Protein AF-A0A2W0A2U7-F1 (afdb_monomer_lite)

Secondary structure (DSSP, 8-state):
-TTSTT-EEEEEEE--TT-SSPEEEEEEEEE-TTSS---HHHHHHHHHHHHHHHHHSPTT---HHHHHHHHHHHHHTTSS--HHHHHHHHHHHHHHTT-PPPSSB-TTT--B-TTS-EEE-TT-SS-B-TTTPPTTPEEEPHHHHHHHHHHTTS---

pLDDT: mean 93.37, std 4.69, range [68.25, 98.19]

Radius of gyration: 19.48 Å; chains: 1; bounding box: 53×26×50 Å

Foldseek 3Di:
DQPDQPFDWDWDWADDPPDPDIGTDDIDGPGDLVPDDADPVLVVLSVVLRVCCVVQDDPPDDDPVL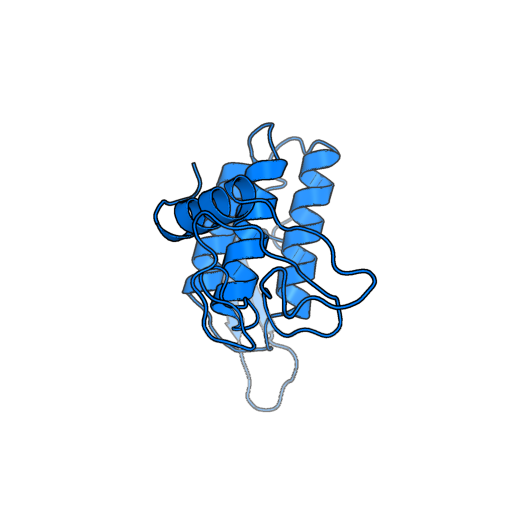VVLSVLLSVVSNDDDRPQSSVLNVLVSCVSSVQDADAQAAPPPRDGCQVAWWWDDPPDSYIHHPVPDDPPTDTDDNVNVVVSVVSVVDPRD

Sequence (157 aa):
GALEPLTYVRVYYEDREGQELTRLDSCDVLESPLATEVSYPRAVALGHVAELLDELLPDREANDAIFRLTLSILGILSGPDIWMPVTYFQLWITRLVGFLPEFSECMVCGRALNGHKAYFHALADGLVCADDKRLASSEMSAESRQMAAQMFRAPAE

Structure (mmCIF, N/CA/C/O backbone):
data_AF-A0A2W0A2U7-F1
#
_entry.id   AF-A0A2W0A2U7-F1
#
loop_
_atom_site.group_PDB
_atom_site.id
_atom_site.type_symbol
_atom_site.label_atom_id
_atom_site.label_alt_id
_atom_site.label_comp_id
_atom_site.label_asym_id
_atom_site.label_entity_id
_atom_site.label_seq_id
_atom_site.pdbx_PDB_ins_code
_atom_site.Cartn_x
_atom_site.Cartn_y
_atom_site.Cartn_z
_atom_site.occupancy
_atom_site.B_iso_or_equiv
_atom_site.auth_seq_id
_atom_site.auth_comp_id
_atom_site.auth_asym_id
_atom_site.auth_atom_id
_atom_site.pdbx_PDB_model_num
ATOM 1 N N . GLY A 1 1 ? -10.450 4.937 20.450 1.00 74.94 1 GLY A N 1
ATOM 2 C CA . GLY A 1 1 ? -11.835 4.416 20.416 1.00 74.94 1 GLY A CA 1
ATOM 3 C C . GLY A 1 1 ? -11.910 3.256 19.440 1.00 74.94 1 GLY A C 1
ATOM 4 O O . GLY A 1 1 ? -11.087 3.196 18.546 1.00 74.94 1 GLY A O 1
ATOM 5 N N . ALA A 1 2 ? -12.851 2.318 19.596 1.00 85.38 2 ALA A N 1
ATOM 6 C CA . ALA A 1 2 ? -12.842 1.066 18.817 1.00 85.38 2 ALA A CA 1
ATOM 7 C C . ALA A 1 2 ? -13.045 1.229 17.294 1.00 85.38 2 ALA A C 1
ATOM 9 O O . ALA A 1 2 ? -12.757 0.303 16.549 1.00 85.38 2 ALA A O 1
ATOM 10 N N . LEU A 1 3 ? -13.530 2.387 16.839 1.00 90.06 3 LEU A N 1
ATOM 11 C CA . LEU A 1 3 ? -13.810 2.695 15.430 1.00 90.06 3 LEU A CA 1
ATOM 12 C C . LEU A 1 3 ? -12.875 3.784 14.882 1.00 90.06 3 LEU A C 1
ATOM 14 O O . LEU A 1 3 ? -13.282 4.637 14.099 1.00 90.06 3 LEU A O 1
ATOM 18 N N . GLU A 1 4 ? -11.628 3.803 15.347 1.00 92.69 4 GLU A N 1
ATOM 19 C CA . GLU A 1 4 ? -10.586 4.645 14.759 1.00 92.69 4 GLU A CA 1
ATOM 20 C C . GLU A 1 4 ? -10.001 3.993 13.496 1.00 92.69 4 GLU A C 1
ATOM 22 O O . GLU A 1 4 ? -9.925 2.758 13.442 1.00 92.69 4 GLU A O 1
ATOM 27 N N . PRO A 1 5 ? -9.545 4.786 12.504 1.00 93.25 5 PRO A N 1
ATOM 28 C CA . PRO A 1 5 ? -8.983 4.261 11.262 1.00 93.25 5 PRO A CA 1
ATOM 29 C C . PRO A 1 5 ? -7.908 3.201 11.503 1.00 93.25 5 PRO A C 1
ATOM 31 O O . PRO A 1 5 ? -7.065 3.351 12.389 1.00 93.25 5 PRO A O 1
ATOM 34 N N . LEU A 1 6 ? -7.940 2.141 10.690 1.00 96.00 6 LEU A N 1
ATOM 35 C CA . LEU A 1 6 ? -6.970 1.038 10.705 1.00 96.00 6 LEU A CA 1
ATOM 36 C C . LEU A 1 6 ? -6.908 0.234 12.016 1.00 96.00 6 LEU A C 1
ATOM 38 O O . LEU A 1 6 ? -6.024 -0.607 12.176 1.00 96.00 6 LEU A O 1
ATOM 42 N N . THR A 1 7 ? -7.837 0.448 12.951 1.00 96.50 7 THR A N 1
ATOM 43 C CA . THR A 1 7 ? -7.938 -0.395 14.147 1.00 96.50 7 THR A CA 1
ATOM 44 C C . THR A 1 7 ? -8.381 -1.796 13.737 1.00 96.50 7 THR A C 1
ATOM 46 O O . THR A 1 7 ? -9.438 -1.976 13.130 1.00 96.50 7 THR A O 1
ATOM 49 N N . TYR A 1 8 ? -7.581 -2.802 14.086 1.00 97.00 8 TYR A N 1
ATOM 50 C CA . TYR A 1 8 ? -7.931 -4.195 13.873 1.00 97.00 8 TYR A CA 1
ATOM 51 C C . TYR A 1 8 ? -8.930 -4.630 14.944 1.00 97.00 8 TYR A C 1
ATOM 53 O O . TYR A 1 8 ? -8.637 -4.650 16.144 1.00 97.00 8 TYR A O 1
ATOM 61 N N . VAL A 1 9 ? -10.133 -4.968 14.496 1.00 96.88 9 VAL A N 1
ATOM 62 C CA . VAL A 1 9 ? -11.269 -5.290 15.356 1.00 96.88 9 VAL A CA 1
ATOM 63 C C . VAL A 1 9 ? -11.907 -6.615 14.968 1.00 96.88 9 VAL A C 1
ATOM 65 O O . VAL A 1 9 ? -11.849 -7.054 13.819 1.00 96.88 9 VAL A O 1
ATOM 68 N N . ARG A 1 10 ? -12.593 -7.222 15.933 1.00 97.31 10 ARG A N 1
ATOM 69 C CA . ARG A 1 10 ? -13.652 -8.193 15.672 1.00 97.31 10 ARG A CA 1
ATOM 70 C C . ARG A 1 10 ? -14.992 -7.469 15.750 1.00 97.31 10 ARG A C 1
ATOM 72 O O . ARG A 1 10 ? -15.332 -6.938 16.804 1.00 97.31 10 ARG A O 1
ATOM 79 N N . VAL A 1 11 ? -15.738 -7.459 14.649 1.00 95.38 11 VAL A N 1
ATOM 80 C CA . VAL A 1 11 ? -17.049 -6.799 14.553 1.00 95.38 11 VAL A CA 1
ATOM 81 C C . VAL A 1 11 ? -18.162 -7.839 14.591 1.00 95.38 11 VAL A C 1
ATOM 83 O O . VAL A 1 11 ? -18.072 -8.865 13.917 1.00 95.38 11 VAL A O 1
ATOM 86 N N . TYR A 1 12 ? -19.223 -7.549 15.338 1.00 95.88 12 TYR A N 1
ATOM 87 C CA . TYR A 1 12 ? -20.488 -8.277 15.301 1.00 95.88 12 TYR A CA 1
ATOM 88 C C . TYR A 1 12 ? -21.544 -7.346 14.709 1.00 95.88 12 TYR A C 1
ATOM 90 O O . TYR A 1 12 ? -21.701 -6.209 15.166 1.00 95.88 12 TYR A O 1
ATOM 98 N N . TYR A 1 13 ? -22.222 -7.797 13.658 1.00 94.75 13 TYR A N 1
ATOM 99 C CA . TYR A 1 13 ? -23.134 -6.964 12.885 1.00 94.75 13 TYR A CA 1
ATOM 100 C C . TYR A 1 13 ? -24.281 -7.774 12.276 1.00 94.75 13 TYR A C 1
ATOM 102 O O . TYR A 1 13 ? -24.172 -8.985 12.081 1.00 94.75 13 TYR A O 1
ATOM 110 N N . GLU A 1 14 ? -25.364 -7.079 11.937 1.00 94.25 14 GLU A N 1
ATOM 111 C CA . GLU A 1 14 ? -26.528 -7.623 11.243 1.00 94.25 14 GLU A CA 1
ATOM 112 C C . GLU A 1 14 ? -26.610 -7.003 9.840 1.00 94.25 14 GLU A C 1
ATOM 114 O O . GLU A 1 14 ? -26.891 -5.808 9.697 1.00 94.25 14 GLU A O 1
ATOM 119 N N . ASP A 1 15 ? -26.347 -7.811 8.809 1.00 90.25 15 ASP A N 1
ATOM 120 C CA . ASP A 1 15 ? -26.481 -7.410 7.404 1.00 90.25 15 ASP A CA 1
ATOM 121 C C . ASP A 1 15 ? -27.843 -7.849 6.867 1.00 90.25 15 ASP A C 1
ATOM 123 O O . ASP A 1 15 ? -28.219 -9.022 6.955 1.00 90.25 15 ASP A O 1
ATOM 127 N N . ARG A 1 16 ? -28.611 -6.886 6.355 1.00 88.25 16 ARG A N 1
ATOM 128 C CA . ARG A 1 16 ? -29.967 -7.103 5.849 1.00 88.25 16 ARG A CA 1
ATOM 129 C C . ARG A 1 16 ? -30.017 -6.775 4.369 1.00 88.25 16 ARG A C 1
ATOM 131 O O . ARG A 1 16 ? -29.648 -5.679 3.952 1.00 88.25 16 ARG A O 1
ATOM 138 N N . GLU A 1 17 ? -30.553 -7.709 3.592 1.00 83.12 17 GLU A N 1
ATOM 139 C CA . GLU A 1 17 ? -30.760 -7.530 2.157 1.00 83.12 17 GLU A CA 1
ATOM 140 C C . GLU A 1 17 ? -31.570 -6.252 1.871 1.00 83.12 17 GLU A C 1
ATOM 142 O O . GLU A 1 17 ? -32.596 -5.987 2.503 1.00 83.12 17 GLU A O 1
ATOM 147 N N . GLY A 1 18 ? -31.094 -5.443 0.922 1.00 84.19 18 GLY A N 1
ATOM 148 C CA . GLY A 1 18 ? -31.729 -4.180 0.534 1.00 84.19 18 GLY A CA 1
ATOM 149 C C . GLY A 1 18 ? -31.384 -2.966 1.406 1.00 84.19 18 GLY A C 1
ATOM 150 O O . GLY A 1 18 ? -31.905 -1.885 1.133 1.00 84.19 18 GLY A O 1
ATOM 151 N N . GLN A 1 19 ? -30.518 -3.099 2.420 1.00 85.00 19 GLN A N 1
ATOM 152 C CA . GLN A 1 19 ? -29.952 -1.956 3.145 1.00 85.00 19 GLN A CA 1
ATOM 153 C C . GLN A 1 19 ? -28.507 -1.676 2.708 1.00 85.00 19 GLN A C 1
ATOM 155 O O . GLN A 1 19 ? -27.656 -2.569 2.663 1.00 85.00 19 GLN A O 1
ATOM 160 N N . GLU A 1 20 ? -28.223 -0.410 2.392 1.00 83.75 20 GLU A N 1
ATOM 161 C CA . GLU A 1 20 ? -26.862 0.042 2.073 1.00 83.75 20 GLU A CA 1
ATOM 162 C C . GLU A 1 20 ? -25.953 0.009 3.306 1.00 83.75 20 GLU A C 1
ATOM 164 O O . GLU A 1 20 ? -24.786 -0.350 3.194 1.00 83.75 20 GLU A O 1
ATOM 169 N N . LEU A 1 21 ? -26.499 0.325 4.485 1.00 88.44 21 LEU A N 1
ATOM 170 C CA . LEU A 1 21 ? -25.765 0.348 5.746 1.00 88.44 21 LEU A CA 1
ATOM 171 C C . LEU A 1 21 ? -26.108 -0.857 6.619 1.00 88.44 21 LEU A C 1
ATOM 173 O O . LEU A 1 21 ? -27.276 -1.186 6.828 1.00 88.44 21 LEU A O 1
ATOM 177 N N . THR A 1 22 ? -25.069 -1.448 7.194 1.00 90.56 22 THR A N 1
ATOM 178 C CA . THR A 1 22 ? -25.159 -2.557 8.142 1.00 90.56 22 THR A CA 1
ATOM 179 C C . THR A 1 22 ? -25.344 -2.039 9.567 1.00 90.56 22 THR A C 1
ATOM 181 O O . THR A 1 22 ? -24.723 -1.053 9.974 1.00 90.56 22 THR A O 1
ATOM 184 N N . ARG A 1 23 ? -26.160 -2.726 10.374 1.00 92.62 23 ARG A N 1
ATOM 185 C CA . ARG A 1 23 ? -26.282 -2.421 11.804 1.00 92.62 23 ARG A CA 1
ATOM 186 C C . ARG A 1 23 ? -25.135 -3.072 12.578 1.00 92.62 23 ARG A C 1
ATOM 188 O O . ARG A 1 23 ? -25.025 -4.293 12.613 1.00 92.62 23 ARG A O 1
ATOM 195 N N . LEU A 1 24 ? -24.311 -2.252 13.224 1.00 94.00 24 LEU A N 1
ATOM 196 C CA . LEU A 1 24 ? -23.215 -2.704 14.082 1.00 94.00 24 LEU A CA 1
ATOM 197 C C . LEU A 1 24 ? -23.731 -2.959 15.505 1.00 94.00 24 LEU A C 1
ATOM 199 O O . LEU A 1 24 ? -24.288 -2.053 16.127 1.00 94.00 24 LEU A O 1
ATOM 203 N N . ASP A 1 25 ? -23.552 -4.178 16.012 1.00 94.56 25 ASP A N 1
ATOM 204 C CA . ASP A 1 25 ? -23.977 -4.562 17.363 1.00 94.56 25 ASP A CA 1
ATOM 205 C C . ASP A 1 25 ? -22.862 -4.321 18.388 1.00 94.56 25 ASP A C 1
ATOM 207 O O . ASP A 1 25 ? -23.094 -3.705 19.430 1.00 94.56 25 ASP A O 1
ATOM 211 N N . SER A 1 26 ? -21.639 -4.777 18.096 1.00 94.75 26 SER A N 1
ATOM 212 C CA . SER A 1 26 ? -20.467 -4.559 18.952 1.00 94.75 26 SER A CA 1
ATOM 213 C C . SER A 1 26 ? -19.142 -4.682 18.192 1.00 94.75 26 SER A C 1
ATOM 215 O O . SER A 1 26 ? -19.071 -5.280 17.117 1.00 94.75 26 SER A O 1
ATOM 217 N N . CYS A 1 27 ? -18.077 -4.123 18.780 1.00 96.12 27 CYS A N 1
ATOM 218 C CA . CYS A 1 27 ? -16.700 -4.233 18.297 1.00 96.12 27 CYS A CA 1
ATOM 219 C C . CYS A 1 27 ? -15.746 -4.537 19.451 1.00 96.12 27 CYS A C 1
ATOM 221 O O . CYS A 1 27 ? -15.663 -3.755 20.400 1.00 96.12 27 CYS A O 1
ATOM 223 N N . ASP A 1 28 ? -14.964 -5.605 19.312 1.00 96.62 28 ASP A N 1
ATOM 224 C CA . ASP A 1 28 ? -13.836 -5.899 20.191 1.00 96.62 28 ASP A CA 1
ATOM 225 C C . ASP A 1 28 ? -12.545 -5.421 19.518 1.00 96.62 28 ASP A C 1
ATOM 227 O O . ASP A 1 28 ? -12.223 -5.847 18.406 1.00 96.62 28 ASP A O 1
ATOM 231 N N . VAL A 1 29 ? -11.788 -4.546 20.183 1.00 96.88 29 VAL A N 1
ATOM 232 C CA . VAL A 1 29 ? -10.470 -4.117 19.691 1.00 96.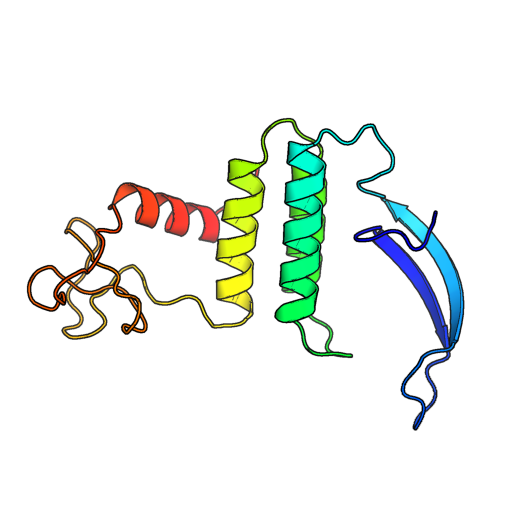88 29 VAL A CA 1
ATOM 233 C C . VAL A 1 29 ? -9.465 -5.238 19.910 1.00 96.88 29 VAL A C 1
ATOM 235 O O . VAL A 1 29 ? -9.270 -5.682 21.040 1.00 96.88 29 VAL A O 1
ATOM 238 N N . LEU A 1 30 ? -8.821 -5.672 18.829 1.00 96.62 30 LEU A N 1
ATOM 239 C CA . LEU A 1 30 ? -7.736 -6.649 18.869 1.00 96.62 30 LEU A CA 1
ATOM 240 C C . LEU A 1 30 ? -6.387 -5.931 18.907 1.00 96.62 30 LEU A C 1
ATOM 242 O O . LEU A 1 30 ? -5.550 -6.242 19.748 1.00 96.62 30 LEU A O 1
ATOM 246 N N . GLU A 1 31 ? -6.208 -4.934 18.040 1.00 95.75 31 GLU A N 1
ATOM 247 C CA . GLU A 1 31 ? -5.002 -4.113 17.979 1.00 95.75 31 GLU A CA 1
ATOM 248 C C . GLU A 1 31 ? -5.326 -2.736 17.390 1.00 95.75 31 GLU A C 1
ATOM 250 O O . GLU A 1 31 ? -6.171 -2.615 16.505 1.00 95.75 31 GLU A O 1
ATOM 255 N N . SER A 1 32 ? -4.665 -1.682 17.872 1.00 95.19 32 SER A N 1
ATOM 256 C CA . SER A 1 32 ? -4.804 -0.342 17.298 1.00 95.19 32 SER A CA 1
ATOM 257 C C . SER A 1 32 ? -3.429 0.259 17.016 1.00 95.19 32 SER A C 1
ATOM 259 O O . SER A 1 32 ? -2.622 0.368 17.944 1.00 95.19 32 SER A O 1
ATOM 261 N N . PRO A 1 33 ? -3.164 0.736 15.785 1.00 94.25 33 PRO A N 1
ATOM 262 C CA . PRO A 1 33 ? -1.922 1.443 15.485 1.00 94.25 33 PRO A CA 1
ATOM 263 C C . PRO A 1 33 ? -1.815 2.778 16.243 1.00 94.25 33 PRO A C 1
ATOM 265 O O . PRO A 1 33 ? -0.720 3.324 16.360 1.00 94.25 33 PRO A O 1
ATOM 268 N N . LEU A 1 34 ? -2.925 3.276 16.801 1.00 93.06 34 LEU A N 1
ATOM 269 C CA . LEU A 1 34 ? -3.002 4.509 17.586 1.00 93.06 34 LEU A CA 1
ATOM 270 C C . LEU A 1 34 ? -2.899 4.269 19.104 1.00 93.06 34 LEU A C 1
ATOM 272 O O . LEU A 1 34 ? -3.015 5.212 19.883 1.00 93.06 34 LEU A O 1
ATOM 276 N N . ALA A 1 35 ? -2.683 3.023 19.547 1.00 92.88 35 ALA A N 1
ATOM 277 C CA . ALA A 1 35 ? -2.577 2.686 20.972 1.00 92.88 35 ALA A CA 1
ATOM 278 C C . ALA A 1 35 ? -1.314 3.248 21.653 1.00 92.88 35 ALA A C 1
ATOM 280 O O . ALA A 1 35 ? -1.241 3.294 22.881 1.00 92.88 35 ALA A O 1
ATOM 281 N N . THR A 1 36 ? -0.316 3.662 20.875 1.00 90.69 36 THR A N 1
ATOM 282 C CA . THR A 1 36 ? 0.922 4.283 21.357 1.00 90.69 36 THR A CA 1
ATOM 283 C C . THR A 1 36 ? 1.078 5.674 20.760 1.00 90.69 36 THR A C 1
ATOM 285 O O . THR A 1 36 ? 0.348 6.050 19.847 1.00 90.69 36 THR A O 1
ATOM 288 N N . GLU A 1 37 ? 2.073 6.431 21.227 1.00 92.38 37 GLU A N 1
ATOM 289 C CA . GLU A 1 37 ? 2.424 7.703 20.600 1.00 92.38 37 GLU A CA 1
ATOM 290 C C . GLU A 1 37 ? 2.669 7.519 19.092 1.00 92.38 37 GLU A C 1
ATOM 292 O O . GLU A 1 37 ? 3.340 6.578 18.645 1.00 92.38 37 GLU A O 1
ATOM 297 N N . VAL A 1 38 ? 2.078 8.416 18.306 1.00 94.62 38 VAL A N 1
ATOM 298 C CA . VAL A 1 38 ? 2.164 8.413 16.850 1.00 94.62 38 VAL A CA 1
ATOM 299 C C . VAL A 1 38 ? 2.931 9.656 16.436 1.00 94.62 38 VAL A C 1
ATOM 301 O O . VAL A 1 38 ? 2.441 10.778 16.549 1.00 94.62 38 VAL A O 1
ATOM 304 N N . SER A 1 39 ? 4.157 9.453 15.959 1.00 95.94 39 SER A N 1
ATOM 305 C CA . SER A 1 39 ? 4.943 10.531 15.368 1.00 95.94 39 SER A CA 1
ATOM 306 C C . SER A 1 39 ? 4.272 11.036 14.089 1.00 95.94 39 SER A C 1
ATOM 308 O O . SER A 1 39 ? 3.537 10.305 13.426 1.00 95.94 39 SER A O 1
ATOM 310 N N . TYR A 1 40 ? 4.553 12.278 13.696 1.00 96.25 40 TYR A N 1
ATOM 311 C CA . TYR A 1 40 ? 3.994 12.834 12.463 1.00 96.25 40 TYR A CA 1
ATOM 312 C C . TYR A 1 40 ? 4.278 11.967 11.213 1.00 96.25 40 TYR A C 1
ATOM 314 O O . TYR A 1 40 ? 3.327 11.669 10.493 1.00 96.25 40 TYR A O 1
ATOM 322 N N . PRO A 1 41 ? 5.512 11.469 10.964 1.00 97.12 41 PRO A N 1
ATOM 323 C CA . PRO A 1 41 ? 5.767 10.571 9.833 1.00 97.12 41 PRO A CA 1
ATOM 324 C C . PRO A 1 41 ? 4.924 9.291 9.878 1.00 97.12 41 PRO A C 1
ATOM 326 O O . PRO A 1 41 ? 4.375 8.880 8.858 1.00 97.12 41 PRO A O 1
ATOM 329 N N . ARG A 1 42 ? 4.765 8.689 11.064 1.00 97.25 42 ARG A N 1
ATOM 330 C CA . ARG A 1 42 ? 3.931 7.496 11.247 1.00 97.25 42 ARG A CA 1
ATOM 331 C C . ARG A 1 42 ? 2.456 7.797 10.983 1.00 97.25 42 ARG A C 1
ATOM 333 O O . ARG A 1 42 ? 1.799 7.014 10.309 1.00 97.25 42 ARG A O 1
ATOM 340 N N . ALA A 1 43 ? 1.948 8.938 11.450 1.00 96.75 43 ALA A N 1
ATOM 341 C CA . ALA A 1 43 ? 0.576 9.369 11.181 1.00 96.75 43 ALA A CA 1
ATOM 342 C C . ALA A 1 43 ? 0.320 9.542 9.675 1.00 96.75 43 ALA A C 1
ATOM 344 O O . ALA A 1 43 ? -0.699 9.076 9.172 1.00 96.75 43 ALA A O 1
ATOM 345 N N . VAL A 1 44 ? 1.266 10.151 8.949 1.00 97.12 44 VAL A N 1
ATOM 346 C CA . VAL A 1 44 ? 1.195 10.300 7.485 1.00 97.12 44 VAL A CA 1
ATOM 347 C C . VAL A 1 44 ? 1.208 8.937 6.790 1.00 97.12 44 VAL A C 1
ATOM 349 O O . VAL A 1 44 ? 0.395 8.704 5.900 1.00 97.12 44 VAL A O 1
ATOM 352 N N . ALA A 1 45 ? 2.081 8.018 7.212 1.00 98.12 45 ALA A N 1
ATOM 353 C CA . ALA A 1 45 ? 2.144 6.670 6.649 1.00 98.12 45 ALA A CA 1
ATOM 354 C C . ALA A 1 45 ? 0.844 5.877 6.877 1.00 98.12 45 ALA A C 1
ATOM 356 O O . ALA A 1 45 ? 0.338 5.255 5.948 1.00 98.12 45 ALA A O 1
ATOM 357 N N . LEU A 1 46 ? 0.274 5.940 8.086 1.00 97.88 46 LEU A N 1
ATOM 358 C CA . LEU A 1 46 ? -1.015 5.317 8.403 1.00 97.88 46 LEU A CA 1
ATOM 359 C C . LEU A 1 46 ? -2.147 5.921 7.561 1.00 97.88 46 LEU A C 1
ATOM 361 O O . LEU A 1 46 ? -2.913 5.181 6.954 1.00 97.88 46 LEU A O 1
ATOM 365 N N . GLY A 1 47 ? -2.224 7.251 7.468 1.00 97.81 47 GLY A N 1
ATOM 366 C CA . GLY A 1 47 ? -3.217 7.926 6.627 1.00 97.81 47 GLY A CA 1
ATOM 367 C C .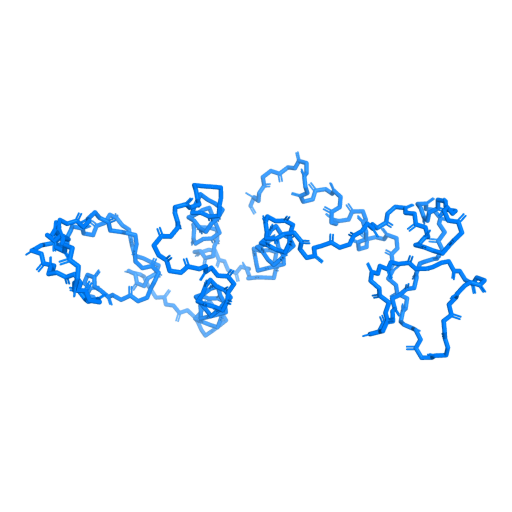 GLY A 1 47 ? -3.124 7.497 5.163 1.00 97.81 47 GLY A C 1
ATOM 368 O O . GLY A 1 47 ? -4.137 7.168 4.556 1.00 97.81 47 GLY A O 1
ATOM 369 N N . HIS A 1 48 ? -1.904 7.395 4.634 1.00 97.94 48 HIS A N 1
ATOM 370 C CA . HIS A 1 48 ? -1.667 6.941 3.268 1.00 97.94 48 HIS A CA 1
ATOM 371 C C . HIS A 1 48 ? -2.126 5.492 3.023 1.00 97.94 48 HIS A C 1
ATOM 373 O O . HIS A 1 48 ? -2.730 5.206 1.992 1.00 97.94 48 HIS A O 1
ATOM 379 N N . VAL A 1 49 ? -1.872 4.577 3.967 1.00 98.19 49 VAL A N 1
ATOM 380 C CA . VAL A 1 49 ? -2.366 3.190 3.879 1.00 98.19 49 VAL A CA 1
ATOM 381 C C . VAL A 1 49 ? -3.896 3.158 3.874 1.00 98.19 49 VAL A C 1
ATOM 383 O O . VAL A 1 49 ? -4.476 2.440 3.065 1.00 98.19 49 VAL A O 1
ATOM 386 N N . ALA A 1 50 ? -4.549 3.938 4.741 1.00 97.75 50 ALA A N 1
ATOM 387 C CA . ALA A 1 50 ? -6.008 4.008 4.793 1.00 97.75 50 ALA A CA 1
ATOM 388 C C . ALA A 1 50 ? -6.611 4.538 3.482 1.00 97.75 50 ALA A C 1
ATOM 390 O O . ALA A 1 50 ? -7.526 3.922 2.950 1.00 97.75 50 ALA A O 1
ATOM 391 N N . GLU A 1 51 ? -6.063 5.629 2.944 1.00 98.06 51 GLU A N 1
ATOM 392 C CA . GLU A 1 51 ? -6.532 6.256 1.702 1.00 98.06 51 GLU A CA 1
ATOM 393 C C . GLU A 1 51 ? -6.381 5.325 0.492 1.00 98.06 51 GLU A C 1
ATOM 395 O O . GLU A 1 51 ? -7.305 5.187 -0.303 1.00 98.06 51 GLU A O 1
ATOM 400 N N . LEU A 1 52 ? -5.252 4.614 0.376 1.00 97.31 52 LEU A N 1
ATOM 401 C CA . LEU A 1 52 ? -5.076 3.639 -0.702 1.00 97.31 52 LEU A CA 1
ATOM 402 C C . LEU A 1 52 ? -6.043 2.457 -0.601 1.00 97.31 52 LEU A C 1
ATOM 404 O O . LEU A 1 52 ? -6.451 1.935 -1.632 1.00 97.31 52 LEU A O 1
ATOM 408 N N . LEU A 1 53 ? -6.381 2.001 0.607 1.00 97.00 53 LEU A N 1
ATOM 409 C CA . LEU A 1 53 ? -7.356 0.920 0.773 1.00 97.00 53 LEU A CA 1
ATOM 410 C C . LEU A 1 53 ? -8.764 1.376 0.380 1.00 97.00 53 LEU A C 1
ATOM 412 O O . LEU A 1 53 ? -9.461 0.610 -0.275 1.00 97.00 53 LEU A O 1
ATOM 416 N N . ASP A 1 54 ? -9.146 2.599 0.750 1.00 95.81 54 ASP A N 1
ATOM 417 C CA . ASP A 1 54 ? -10.453 3.191 0.435 1.00 95.81 54 ASP A CA 1
ATOM 418 C C . ASP A 1 54 ? -10.646 3.392 -1.078 1.00 95.81 54 ASP A C 1
ATOM 420 O O . ASP A 1 54 ? -11.685 3.048 -1.627 1.00 95.81 54 ASP A O 1
ATOM 424 N N . GLU A 1 55 ? -9.614 3.869 -1.781 1.00 96.44 55 GLU A N 1
ATOM 425 C CA . GLU A 1 55 ? -9.693 4.132 -3.226 1.00 96.44 55 GLU A CA 1
ATOM 426 C C . GLU A 1 55 ? -9.617 2.851 -4.078 1.00 96.44 55 GLU A C 1
ATOM 428 O O . GLU A 1 55 ? -10.189 2.778 -5.166 1.00 96.44 55 GLU A O 1
ATOM 433 N N . LEU A 1 56 ? -8.864 1.839 -3.629 1.00 95.19 56 LEU A N 1
ATOM 434 C CA . LEU A 1 56 ? -8.553 0.663 -4.451 1.00 95.19 56 LEU A CA 1
ATOM 435 C C . LEU A 1 56 ? -9.481 -0.530 -4.230 1.00 95.19 56 LEU A C 1
ATOM 437 O O . LEU A 1 56 ? -9.533 -1.407 -5.098 1.00 95.19 56 LEU A O 1
ATOM 441 N N . LEU A 1 57 ? -10.145 -0.629 -3.076 1.00 95.06 57 LEU A N 1
ATOM 442 C CA . LEU A 1 57 ? -10.942 -1.804 -2.737 1.00 95.06 57 LEU A CA 1
ATOM 443 C C . LEU A 1 57 ? -12.428 -1.576 -3.013 1.00 95.06 57 LEU A C 1
ATOM 445 O O . LEU A 1 57 ? -12.987 -0.578 -2.571 1.00 95.06 57 LEU A O 1
ATOM 449 N N . PRO A 1 58 ? -13.099 -2.517 -3.694 1.00 92.88 58 PRO A N 1
ATOM 450 C CA . PRO A 1 58 ? -14.540 -2.449 -3.854 1.00 92.88 58 PRO A CA 1
ATOM 451 C C . PRO A 1 58 ? -15.267 -2.779 -2.544 1.00 92.88 58 PRO A C 1
ATOM 453 O O . PRO A 1 58 ? -14.820 -3.599 -1.734 1.00 92.88 58 PRO A O 1
ATOM 456 N N . ASP A 1 59 ? -16.446 -2.183 -2.377 1.00 89.38 59 ASP A N 1
ATOM 457 C CA . ASP A 1 59 ? -17.329 -2.466 -1.251 1.00 89.38 59 ASP A CA 1
ATOM 458 C C . ASP A 1 59 ? -17.761 -3.935 -1.219 1.00 89.38 59 ASP A C 1
ATOM 460 O O . ASP A 1 59 ? -18.077 -4.544 -2.243 1.00 89.38 59 ASP A O 1
ATOM 464 N N . ARG A 1 60 ? -17.868 -4.485 -0.003 1.00 86.88 60 ARG A N 1
ATOM 465 C CA . ARG A 1 60 ? -18.397 -5.836 0.266 1.00 86.88 60 ARG A CA 1
ATOM 466 C C . ARG A 1 60 ? -17.642 -6.979 -0.438 1.00 86.88 60 ARG A C 1
ATOM 468 O O . ARG A 1 60 ? -18.169 -8.088 -0.523 1.00 86.88 60 ARG A O 1
ATOM 475 N N . GLU A 1 61 ? -16.398 -6.767 -0.863 1.00 90.31 61 GLU A N 1
ATOM 476 C CA . GLU A 1 61 ? -15.543 -7.823 -1.410 1.00 90.31 61 GLU A CA 1
ATOM 477 C C . GLU A 1 61 ? -14.432 -8.207 -0.426 1.00 90.31 61 GLU A C 1
ATOM 479 O O . GLU A 1 61 ? -13.573 -7.406 -0.059 1.00 90.31 61 GLU A O 1
ATOM 484 N N . ALA A 1 62 ? -14.431 -9.466 0.011 1.00 92.81 62 ALA A N 1
ATOM 485 C CA . ALA A 1 62 ? -13.383 -9.962 0.891 1.00 92.81 62 ALA A CA 1
ATOM 486 C C . ALA A 1 62 ? -12.083 -10.201 0.108 1.00 92.81 62 ALA A C 1
ATOM 488 O O . ALA A 1 62 ? -12.045 -11.018 -0.812 1.00 92.81 62 ALA A O 1
ATOM 489 N N . ASN A 1 63 ? -10.992 -9.555 0.535 1.00 96.25 63 ASN A N 1
ATOM 490 C CA . ASN A 1 63 ? -9.653 -9.815 0.011 1.00 96.25 63 ASN A CA 1
ATOM 491 C C . ASN A 1 63 ? -8.658 -10.131 1.135 1.00 96.25 63 ASN A C 1
ATOM 493 O O . ASN A 1 63 ? -7.965 -9.264 1.670 1.00 96.25 63 ASN A O 1
ATOM 497 N N . ASP A 1 64 ? -8.559 -11.416 1.461 1.00 96.88 64 ASP A N 1
ATOM 498 C CA . ASP A 1 64 ? -7.689 -11.935 2.515 1.00 96.88 64 ASP A CA 1
ATOM 499 C C . ASP A 1 64 ? -6.201 -11.604 2.319 1.00 96.88 64 ASP A C 1
ATOM 501 O O . ASP A 1 64 ? -5.457 -11.463 3.292 1.00 96.88 64 ASP A O 1
ATOM 505 N N . ALA A 1 65 ? -5.732 -11.530 1.070 1.00 96.69 65 ALA A N 1
ATOM 506 C CA . ALA A 1 65 ? -4.332 -11.238 0.777 1.00 96.69 65 ALA A CA 1
ATOM 507 C C . ALA A 1 65 ? -3.995 -9.784 1.118 1.00 96.69 65 ALA A C 1
ATOM 509 O O . ALA A 1 65 ? -2.998 -9.535 1.798 1.00 96.69 65 ALA A O 1
ATOM 510 N N . ILE A 1 66 ? -4.854 -8.850 0.705 1.00 97.44 66 ILE A N 1
ATOM 511 C CA . ILE A 1 66 ? -4.709 -7.427 1.018 1.00 97.44 66 ILE A CA 1
ATOM 512 C C . ILE A 1 66 ? -4.910 -7.192 2.515 1.00 97.44 66 ILE A C 1
ATOM 514 O O . ILE A 1 66 ? -4.109 -6.496 3.128 1.00 97.44 66 ILE A O 1
ATOM 518 N N . PHE A 1 67 ? -5.892 -7.849 3.138 1.00 97.38 67 PHE A N 1
ATOM 519 C CA . PHE A 1 67 ? -6.106 -7.750 4.582 1.00 97.38 67 PHE A CA 1
ATOM 520 C C . PHE A 1 67 ? -4.864 -8.174 5.383 1.00 97.38 67 PHE A C 1
ATOM 522 O O . PHE A 1 67 ? -4.401 -7.436 6.254 1.00 97.38 67 PHE A O 1
ATOM 529 N N . ARG A 1 68 ? -4.264 -9.331 5.057 1.00 97.00 68 ARG A N 1
ATOM 530 C CA . ARG A 1 68 ? -3.023 -9.792 5.706 1.00 97.00 68 ARG A CA 1
ATOM 531 C C . ARG A 1 68 ? -1.842 -8.861 5.442 1.00 97.00 68 ARG A C 1
ATOM 533 O O . ARG A 1 68 ? -1.092 -8.589 6.375 1.00 97.00 68 ARG A O 1
ATOM 540 N N . LEU A 1 69 ? -1.688 -8.368 4.210 1.00 97.75 69 LEU A N 1
ATOM 541 C CA . LEU A 1 69 ? -0.661 -7.381 3.865 1.00 97.75 69 LEU A CA 1
ATOM 542 C C . LEU A 1 69 ? -0.797 -6.128 4.739 1.00 97.75 69 LEU A C 1
ATOM 544 O O . LEU A 1 69 ? 0.188 -5.697 5.333 1.00 97.75 69 LEU A O 1
ATOM 548 N N . THR A 1 70 ? -2.008 -5.580 4.855 1.00 97.75 70 THR A N 1
ATOM 549 C CA . THR A 1 70 ? -2.287 -4.407 5.687 1.00 97.75 70 THR A CA 1
ATOM 550 C C . THR A 1 70 ? -1.890 -4.664 7.135 1.00 97.75 70 THR A C 1
ATOM 552 O O . THR A 1 70 ? -1.125 -3.880 7.687 1.00 97.75 70 THR A O 1
ATOM 555 N N . LEU A 1 71 ? -2.314 -5.780 7.741 1.00 97.38 71 LEU A N 1
ATOM 556 C CA . LEU A 1 71 ? -1.942 -6.102 9.125 1.00 97.38 71 LEU A CA 1
ATOM 557 C C . LEU A 1 71 ? -0.421 -6.199 9.321 1.00 97.38 71 LEU A C 1
ATOM 559 O O . LEU A 1 71 ? 0.103 -5.637 10.282 1.00 97.38 71 LEU A O 1
ATOM 563 N N . SER A 1 72 ? 0.298 -6.854 8.404 1.00 96.88 72 SER A N 1
ATOM 564 C CA . SER A 1 72 ? 1.764 -6.920 8.462 1.00 96.88 72 SER A CA 1
ATOM 565 C C . SER A 1 72 ? 2.400 -5.529 8.421 1.00 96.88 72 SER A C 1
ATOM 567 O O . SER A 1 72 ? 3.272 -5.230 9.232 1.00 96.88 72 SER A O 1
ATOM 569 N N . ILE A 1 73 ? 1.935 -4.654 7.527 1.00 97.62 73 ILE A N 1
ATOM 570 C CA . ILE A 1 73 ? 2.477 -3.298 7.386 1.00 97.62 73 ILE A CA 1
ATOM 571 C C . ILE A 1 73 ? 2.154 -2.420 8.595 1.00 97.62 73 ILE A C 1
ATOM 573 O O . ILE A 1 73 ? 3.032 -1.694 9.056 1.00 97.62 73 ILE A O 1
ATOM 577 N N . LEU A 1 74 ? 0.946 -2.510 9.159 1.00 96.69 74 LEU A N 1
ATOM 578 C CA . LEU A 1 74 ? 0.595 -1.789 10.388 1.00 96.69 74 LEU A CA 1
ATOM 579 C C . LEU A 1 74 ? 1.495 -2.197 11.563 1.00 96.69 74 LEU A C 1
ATOM 581 O O . LEU A 1 74 ? 1.918 -1.330 12.331 1.00 96.69 74 LEU A O 1
ATOM 585 N N . GLY A 1 75 ? 1.836 -3.487 11.654 1.00 95.25 75 GLY A N 1
ATOM 586 C CA . GLY A 1 75 ? 2.802 -4.007 12.620 1.00 95.25 75 GLY A CA 1
ATOM 587 C C . GLY A 1 75 ? 4.189 -3.377 12.462 1.00 95.25 75 GLY A C 1
ATOM 588 O O . GLY A 1 75 ? 4.754 -2.877 13.433 1.00 95.25 75 GLY A O 1
ATOM 589 N N . ILE A 1 76 ? 4.724 -3.329 11.238 1.00 95.88 76 ILE A N 1
ATOM 590 C CA . ILE A 1 76 ? 6.069 -2.786 10.964 1.00 95.88 76 ILE A CA 1
ATOM 591 C C . ILE A 1 76 ? 6.109 -1.257 11.122 1.00 95.88 76 ILE A C 1
ATOM 593 O O . ILE A 1 76 ? 7.077 -0.714 11.652 1.00 95.88 76 ILE A O 1
ATOM 597 N N . LEU A 1 77 ? 5.027 -0.551 10.774 1.00 96.38 77 LEU A N 1
ATOM 598 C CA . LEU A 1 77 ? 4.881 0.897 10.981 1.00 96.38 77 LEU A CA 1
ATOM 599 C C . LEU A 1 77 ? 4.848 1.313 12.461 1.00 96.38 77 LEU A C 1
ATOM 601 O O . LEU A 1 77 ? 4.787 2.506 12.751 1.00 96.38 77 LEU A O 1
ATOM 605 N N . SER A 1 78 ? 4.871 0.375 13.413 1.00 92.75 78 SER A N 1
ATOM 606 C CA . SER A 1 78 ? 5.151 0.689 14.821 1.00 92.75 78 SER A CA 1
ATOM 607 C C . SER A 1 78 ? 6.618 1.083 15.060 1.00 92.75 78 SER A C 1
ATOM 609 O O . SER A 1 78 ? 6.920 1.738 1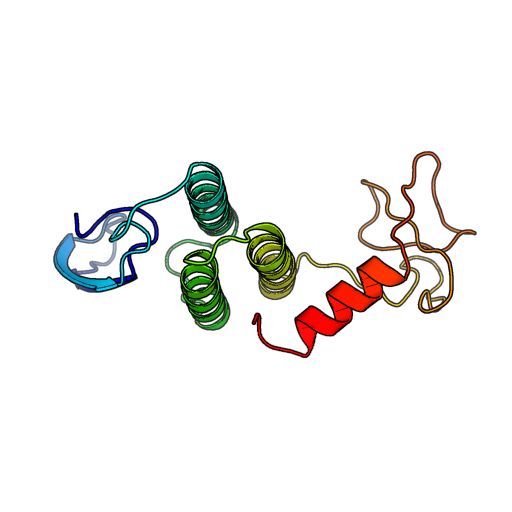6.060 1.00 92.75 78 SER A O 1
ATOM 611 N N . GLY A 1 79 ? 7.516 0.722 14.137 1.00 91.50 79 GLY A N 1
ATOM 612 C CA . GLY A 1 79 ? 8.925 1.097 14.138 1.00 91.50 79 GLY A CA 1
ATOM 613 C C . GLY A 1 79 ? 9.196 2.540 13.682 1.00 91.50 79 GLY A C 1
ATOM 614 O O . GLY A 1 79 ? 8.284 3.279 13.306 1.00 91.50 79 GLY A O 1
ATOM 615 N N . PRO A 1 80 ? 10.470 2.973 13.724 1.00 88.88 80 PRO A N 1
ATOM 616 C CA . PRO A 1 80 ? 10.847 4.355 13.428 1.00 88.88 80 PRO A CA 1
ATOM 617 C C . PRO A 1 80 ? 10.932 4.678 11.928 1.00 88.88 80 PRO A C 1
ATOM 619 O O . PRO A 1 80 ? 10.863 5.853 11.570 1.00 88.88 80 PRO A O 1
ATOM 622 N N . ASP A 1 81 ? 11.115 3.673 11.065 1.00 93.75 81 ASP A N 1
ATOM 623 C CA . ASP A 1 81 ? 11.236 3.862 9.618 1.00 93.75 81 ASP A CA 1
ATOM 624 C C . ASP A 1 81 ? 9.902 3.596 8.915 1.00 93.75 81 ASP A C 1
ATOM 626 O O . ASP A 1 81 ? 9.273 2.555 9.098 1.00 93.75 81 ASP A O 1
ATOM 630 N N . ILE A 1 82 ? 9.483 4.553 8.091 1.00 96.62 82 ILE A N 1
ATOM 631 C CA . ILE A 1 82 ? 8.248 4.477 7.309 1.00 96.62 82 ILE A CA 1
ATOM 632 C C . ILE A 1 82 ? 8.511 4.217 5.828 1.00 96.62 82 ILE A C 1
ATOM 634 O O . ILE A 1 82 ? 7.591 3.832 5.111 1.00 96.62 82 ILE A O 1
ATOM 638 N N . TRP A 1 83 ? 9.739 4.432 5.347 1.00 95.88 83 TRP A N 1
ATOM 639 C CA . TRP A 1 83 ? 10.015 4.400 3.914 1.00 95.88 83 TRP A CA 1
ATOM 640 C C . TRP A 1 83 ? 9.856 2.988 3.352 1.00 95.88 83 TRP A C 1
ATOM 642 O O . TRP A 1 83 ? 9.139 2.794 2.366 1.00 95.88 83 TRP A O 1
ATOM 652 N N . MET A 1 84 ? 10.474 1.999 4.004 1.00 95.56 84 MET A N 1
ATOM 653 C CA . MET A 1 84 ? 10.409 0.607 3.560 1.00 95.56 84 MET A CA 1
ATOM 654 C C . MET A 1 84 ? 8.985 0.026 3.650 1.00 95.56 84 MET A C 1
ATOM 656 O O . MET A 1 84 ? 8.512 -0.482 2.631 1.00 95.56 84 MET A O 1
ATOM 660 N N . PRO A 1 85 ? 8.245 0.145 4.775 1.00 96.81 85 PRO A N 1
ATOM 661 C CA . PRO A 1 85 ? 6.902 -0.433 4.877 1.00 96.81 85 PRO A CA 1
ATOM 662 C C . PRO A 1 85 ? 5.908 0.206 3.904 1.00 96.81 85 PRO A C 1
ATOM 664 O O . PRO A 1 85 ? 5.122 -0.504 3.279 1.00 96.81 85 PRO A O 1
ATOM 667 N N . VAL A 1 86 ? 5.966 1.531 3.715 1.00 97.81 86 VAL A N 1
ATOM 668 C CA . VAL A 1 86 ? 5.090 2.227 2.757 1.00 97.81 86 VAL A CA 1
ATOM 669 C C . VAL A 1 86 ? 5.402 1.801 1.323 1.00 97.81 86 VAL A C 1
ATOM 671 O O . VAL A 1 86 ? 4.483 1.461 0.581 1.00 97.81 86 VAL A O 1
ATOM 674 N N . THR A 1 87 ? 6.681 1.754 0.936 1.00 97.00 87 THR A N 1
ATOM 675 C CA . THR A 1 87 ? 7.078 1.332 -0.419 1.00 97.00 87 THR A CA 1
ATOM 676 C C . THR A 1 87 ? 6.680 -0.121 -0.683 1.00 97.00 87 THR A C 1
ATOM 678 O O . THR A 1 87 ? 6.140 -0.436 -1.744 1.00 97.00 87 THR A O 1
ATOM 681 N N . TYR A 1 88 ? 6.895 -1.006 0.296 1.00 97.75 88 TYR A N 1
ATOM 682 C CA . TYR A 1 88 ? 6.493 -2.408 0.219 1.00 97.75 88 TYR A CA 1
ATOM 683 C C . TYR A 1 88 ? 4.974 -2.541 0.055 1.00 97.75 88 TYR A C 1
ATOM 685 O O . TYR A 1 88 ? 4.512 -3.277 -0.819 1.00 97.75 88 TYR A O 1
ATOM 693 N N . PHE A 1 89 ? 4.195 -1.804 0.857 1.00 98.06 89 PHE A N 1
ATOM 694 C CA . PHE A 1 89 ? 2.737 -1.783 0.766 1.00 98.06 89 PHE A CA 1
ATOM 695 C C . PHE A 1 89 ? 2.262 -1.331 -0.615 1.00 98.06 89 PHE A C 1
ATOM 697 O O . PHE A 1 89 ? 1.510 -2.058 -1.254 1.00 98.06 89 PHE A O 1
ATOM 704 N N . GLN A 1 90 ? 2.743 -0.183 -1.104 1.00 97.19 90 GLN A N 1
ATOM 705 C CA . GLN A 1 90 ? 2.386 0.373 -2.416 1.00 97.19 90 GLN A CA 1
ATOM 706 C C . GLN A 1 90 ? 2.692 -0.597 -3.563 1.00 97.19 90 GLN A C 1
ATOM 708 O O . GLN A 1 90 ? 1.903 -0.764 -4.497 1.00 97.19 90 GLN A O 1
ATOM 713 N N . LEU A 1 91 ? 3.840 -1.266 -3.493 1.00 96.44 91 LEU A N 1
ATOM 714 C CA . LEU A 1 91 ? 4.256 -2.209 -4.516 1.00 96.44 91 LEU A CA 1
ATOM 715 C C . LEU A 1 91 ? 3.397 -3.486 -4.508 1.00 96.44 91 LEU A C 1
ATOM 717 O O . LEU A 1 91 ? 3.017 -3.995 -5.565 1.00 96.44 91 LEU A O 1
ATOM 721 N N . TRP A 1 92 ? 3.059 -4.008 -3.328 1.00 97.69 92 TRP A N 1
ATOM 722 C CA . TRP A 1 92 ? 2.207 -5.190 -3.220 1.00 97.69 92 TRP A CA 1
ATOM 723 C C . TRP A 1 92 ? 0.737 -4.900 -3.497 1.00 97.69 92 TRP A C 1
ATOM 725 O O . TRP A 1 92 ? 0.104 -5.703 -4.179 1.00 97.69 92 TRP A O 1
ATOM 735 N N . ILE A 1 93 ? 0.190 -3.774 -3.030 1.00 97.31 93 ILE A N 1
ATOM 736 C CA . ILE A 1 93 ? -1.215 -3.432 -3.274 1.00 97.31 93 ILE A CA 1
ATOM 737 C C . ILE A 1 93 ? -1.466 -3.268 -4.772 1.00 97.31 93 ILE A C 1
ATOM 739 O O . ILE A 1 93 ? -2.373 -3.905 -5.296 1.00 97.31 93 ILE A O 1
ATOM 743 N N . THR A 1 94 ? -0.592 -2.554 -5.493 1.00 95.50 94 THR A N 1
ATOM 744 C CA . THR A 1 94 ? -0.682 -2.406 -6.958 1.00 95.50 94 THR A CA 1
ATOM 745 C C . THR A 1 94 ? -0.574 -3.743 -7.688 1.00 95.50 94 THR A C 1
ATOM 747 O O . THR A 1 94 ? -1.250 -3.948 -8.695 1.00 95.50 94 THR A O 1
ATOM 750 N N . ARG A 1 95 ? 0.223 -4.691 -7.176 1.00 95.81 95 ARG A N 1
ATOM 751 C CA . ARG A 1 95 ? 0.278 -6.057 -7.714 1.00 95.81 95 ARG A CA 1
ATOM 752 C C . ARG A 1 95 ? -1.014 -6.831 -7.465 1.00 95.81 95 ARG A C 1
ATOM 754 O O . ARG A 1 95 ? -1.491 -7.501 -8.374 1.00 95.81 95 ARG A O 1
ATOM 761 N N . LEU A 1 96 ? -1.552 -6.766 -6.248 1.00 96.12 96 LEU A N 1
ATOM 762 C CA . LEU A 1 96 ? -2.733 -7.529 -5.834 1.00 96.12 96 LEU A CA 1
ATOM 763 C C . LEU A 1 96 ? -4.012 -7.039 -6.518 1.00 96.12 96 LEU A C 1
ATOM 765 O O . LEU A 1 96 ? -4.856 -7.866 -6.847 1.00 96.12 96 LEU A O 1
ATOM 769 N N . VAL A 1 97 ? -4.126 -5.736 -6.786 1.00 95.62 97 VAL A N 1
ATOM 770 C CA . VAL A 1 97 ? -5.251 -5.161 -7.548 1.00 95.62 97 VAL A CA 1
ATOM 771 C C . VAL A 1 97 ? -5.045 -5.222 -9.069 1.00 95.62 97 VAL A C 1
ATOM 773 O O . VAL A 1 97 ? -5.944 -4.877 -9.827 1.00 95.62 97 VAL A O 1
ATOM 776 N N . GLY A 1 98 ? -3.876 -5.680 -9.536 1.00 93.44 98 GLY A N 1
ATOM 777 C CA . GLY A 1 98 ? -3.603 -5.923 -10.958 1.00 93.44 98 GLY A CA 1
ATOM 778 C C . GLY A 1 98 ? -3.133 -4.711 -11.773 1.00 93.44 98 GLY A C 1
ATOM 779 O O . GLY A 1 98 ? -3.129 -4.781 -12.998 1.00 93.44 98 GLY A O 1
ATOM 780 N N . PHE A 1 99 ? -2.714 -3.619 -11.130 1.00 92.00 99 PHE A N 1
ATOM 781 C CA . PHE A 1 99 ? -2.198 -2.416 -11.804 1.00 92.00 99 PHE A CA 1
ATOM 782 C C . PHE A 1 99 ? -0.683 -2.405 -12.006 1.00 92.00 99 PHE A C 1
ATOM 784 O O . PHE A 1 99 ? -0.171 -1.584 -12.766 1.00 92.00 99 PHE A O 1
ATOM 791 N N . LEU A 1 100 ? 0.054 -3.278 -11.319 1.00 92.38 100 LEU A N 1
ATOM 792 C CA . LEU A 1 100 ? 1.506 -3.293 -11.422 1.00 92.38 100 LEU A CA 1
ATOM 793 C C . LEU A 1 100 ? 1.965 -3.824 -12.792 1.00 92.38 100 LEU A C 1
ATOM 795 O O . LEU A 1 100 ? 1.664 -4.974 -13.122 1.00 92.38 100 LEU A O 1
ATOM 799 N N . PRO A 1 101 ? 2.758 -3.053 -13.554 1.00 89.81 101 PRO A N 1
ATOM 800 C CA . PRO A 1 101 ? 3.275 -3.516 -14.828 1.00 89.81 101 PRO A CA 1
ATOM 801 C C . PRO A 1 101 ? 4.482 -4.450 -14.666 1.00 89.81 101 PRO A C 1
ATOM 803 O O . PRO A 1 101 ? 5.097 -4.545 -13.602 1.00 89.81 101 PRO A O 1
ATOM 806 N N . GLU A 1 102 ? 4.864 -5.115 -15.756 1.00 87.56 102 GLU A N 1
ATOM 807 C CA . GLU A 1 102 ? 6.084 -5.922 -15.801 1.00 87.56 102 GLU A CA 1
ATOM 808 C C . GLU A 1 102 ? 7.339 -5.027 -15.810 1.00 87.56 102 GLU A C 1
ATOM 810 O O . GLU A 1 102 ? 7.405 -4.0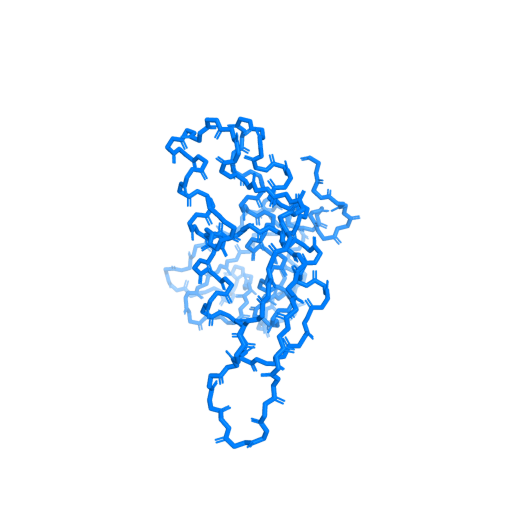13 -16.511 1.00 87.56 102 GLU A O 1
ATOM 815 N N . PHE A 1 103 ? 8.354 -5.404 -15.026 1.00 90.75 103 PHE A N 1
ATOM 816 C CA . PHE A 1 103 ? 9.602 -4.641 -14.876 1.00 90.75 103 PHE A CA 1
ATOM 817 C C . PHE A 1 103 ? 10.800 -5.282 -15.580 1.00 90.75 103 PHE A C 1
ATOM 819 O O . PHE A 1 103 ? 11.841 -4.636 -15.760 1.00 90.75 103 PHE A O 1
ATOM 826 N N . SER A 1 104 ? 10.683 -6.560 -15.938 1.00 90.25 104 SER A N 1
ATOM 827 C CA . SER A 1 104 ? 11.789 -7.353 -16.469 1.00 90.25 104 SER A CA 1
ATOM 828 C C . SER A 1 104 ? 11.927 -7.292 -17.988 1.00 90.25 104 SER A C 1
ATOM 830 O O . SER A 1 104 ? 13.010 -7.593 -18.488 1.00 90.25 104 SER A O 1
ATOM 832 N N . GLU A 1 105 ? 10.902 -6.847 -18.715 1.00 93.69 105 GLU A N 1
ATOM 833 C CA . GLU A 1 105 ? 10.860 -6.852 -20.181 1.00 93.69 105 GLU A CA 1
ATOM 834 C C . GLU A 1 105 ? 10.306 -5.539 -20.744 1.00 93.69 105 GLU A C 1
ATOM 836 O O . GLU A 1 105 ? 9.464 -4.882 -20.135 1.00 93.69 105 GLU A O 1
ATOM 841 N N . CYS A 1 106 ? 10.805 -5.137 -21.916 1.00 94.75 106 CYS A N 1
ATOM 842 C CA . CYS A 1 106 ? 10.288 -3.983 -22.639 1.00 94.75 106 CYS A CA 1
ATOM 843 C C . CYS A 1 106 ? 8.866 -4.276 -23.116 1.00 94.75 106 CYS A C 1
ATOM 845 O O . CYS A 1 106 ? 8.671 -5.191 -23.914 1.00 94.75 106 CYS A O 1
ATOM 847 N N . MET A 1 107 ? 7.902 -3.440 -22.736 1.00 95.06 107 MET A N 1
ATOM 848 C CA . MET A 1 107 ? 6.502 -3.611 -23.142 1.00 95.06 107 MET A CA 1
ATOM 849 C C . MET A 1 107 ? 6.267 -3.506 -24.663 1.00 95.06 107 MET A C 1
ATOM 851 O O . MET A 1 107 ? 5.215 -3.912 -25.144 1.00 95.06 107 MET A O 1
ATOM 855 N N . VAL A 1 108 ? 7.216 -2.940 -25.425 1.00 95.12 108 VAL A N 1
ATOM 856 C CA . VAL A 1 108 ? 7.097 -2.755 -26.884 1.00 95.12 108 VAL A CA 1
ATOM 857 C C . VAL A 1 108 ? 7.765 -3.894 -27.652 1.00 95.12 108 VAL A C 1
ATOM 859 O O . VAL A 1 108 ? 7.127 -4.531 -28.484 1.00 95.12 108 VAL A O 1
ATOM 862 N N . CYS A 1 109 ? 9.052 -4.152 -27.395 1.00 95.31 109 CYS A N 1
ATOM 863 C CA . CYS A 1 109 ? 9.838 -5.114 -28.175 1.00 95.31 109 CYS A CA 1
ATOM 864 C C . CYS A 1 109 ? 10.138 -6.439 -27.453 1.00 95.31 109 CYS A C 1
ATOM 866 O O . CYS A 1 109 ? 10.782 -7.306 -28.040 1.00 95.31 109 CYS A O 1
ATOM 868 N N . GLY A 1 110 ? 9.741 -6.595 -26.185 1.00 93.81 110 GLY A N 1
ATOM 869 C CA . GLY A 1 110 ? 10.000 -7.799 -25.383 1.00 93.81 110 GLY A CA 1
ATOM 870 C C . GLY A 1 110 ? 11.459 -7.987 -24.950 1.00 93.81 110 GLY A C 1
ATOM 871 O O . GLY A 1 110 ? 11.812 -9.013 -24.376 1.00 93.81 110 GLY A O 1
ATOM 872 N N . ARG A 1 111 ? 12.353 -7.023 -25.217 1.00 94.25 111 ARG A N 1
ATOM 873 C CA . ARG A 1 111 ? 13.756 -7.116 -24.783 1.00 94.25 111 ARG A CA 1
ATOM 874 C C . ARG A 1 111 ? 13.834 -7.179 -23.259 1.00 94.25 111 ARG A C 1
ATOM 876 O O . ARG A 1 111 ? 13.295 -6.303 -22.586 1.00 94.25 111 ARG A O 1
ATOM 883 N N . ALA A 1 112 ? 14.597 -8.136 -22.735 1.00 92.88 112 ALA A N 1
ATOM 884 C CA . ALA A 1 112 ? 14.923 -8.194 -21.316 1.00 92.88 112 ALA A CA 1
ATOM 885 C C . ALA A 1 112 ? 15.590 -6.886 -20.852 1.00 92.88 112 ALA A C 1
ATOM 887 O O . ALA A 1 112 ? 16.568 -6.413 -21.435 1.00 92.88 112 ALA A O 1
ATOM 888 N N . LEU A 1 113 ? 15.054 -6.299 -19.789 1.00 92.69 113 LEU A N 1
ATOM 889 C CA . LEU A 1 113 ? 15.526 -5.053 -19.197 1.00 92.69 113 LEU A CA 1
ATOM 890 C C . LEU A 1 113 ? 16.455 -5.291 -18.000 1.00 92.69 113 LEU A C 1
ATOM 892 O O . LEU A 1 113 ? 17.117 -4.354 -17.549 1.00 92.69 113 LEU A O 1
ATOM 896 N N . ASN A 1 114 ? 16.516 -6.511 -17.465 1.00 80.69 114 ASN A N 1
ATOM 897 C CA . ASN A 1 114 ? 17.427 -6.859 -16.375 1.00 80.69 114 ASN A CA 1
ATOM 898 C C . ASN A 1 114 ? 18.885 -6.734 -16.853 1.00 80.69 114 ASN A C 1
ATOM 900 O O . ASN A 1 114 ? 19.305 -7.443 -17.761 1.00 80.69 114 ASN A O 1
ATOM 904 N N . GLY A 1 115 ? 19.648 -5.812 -16.255 1.00 77.50 115 GLY A N 1
ATOM 905 C CA . GLY A 1 115 ? 21.022 -5.486 -16.671 1.00 77.50 115 GLY A CA 1
ATOM 906 C C . GLY A 1 115 ? 21.141 -4.364 -17.714 1.00 77.50 115 GLY A C 1
ATOM 907 O O . GLY A 1 115 ? 22.252 -3.980 -18.073 1.00 77.50 115 GLY A O 1
ATOM 908 N N . HIS A 1 116 ? 20.020 -3.793 -18.164 1.00 81.25 116 HIS A N 1
ATOM 909 C CA . HIS A 1 116 ? 19.973 -2.670 -19.103 1.00 81.25 116 HIS A CA 1
ATOM 910 C C . HIS A 1 116 ? 19.159 -1.505 -18.533 1.00 81.25 116 HIS A C 1
ATOM 912 O O . HIS A 1 116 ? 18.367 -1.682 -17.609 1.00 81.25 116 HIS A O 1
ATOM 918 N N . LYS A 1 117 ? 19.328 -0.299 -19.084 1.00 89.56 117 LYS A N 1
ATOM 919 C CA . LYS A 1 117 ? 18.497 0.851 -18.706 1.00 89.56 117 LYS A CA 1
ATOM 920 C C . LYS A 1 117 ? 17.039 0.606 -19.084 1.00 89.56 117 LYS A C 1
ATOM 922 O O . LYS A 1 117 ? 16.758 0.164 -20.199 1.00 89.56 117 LYS A O 1
ATOM 927 N N . ALA A 1 118 ? 16.138 0.928 -18.166 1.00 95.62 118 ALA A N 1
ATOM 928 C CA . ALA A 1 118 ? 14.702 0.871 -18.379 1.00 95.62 118 ALA A CA 1
ATOM 929 C C . ALA A 1 118 ? 14.084 2.231 -18.115 1.00 95.62 118 ALA A C 1
ATOM 931 O O . ALA A 1 118 ? 14.551 2.990 -17.266 1.00 95.62 118 ALA A O 1
ATOM 932 N N . TYR A 1 119 ? 13.025 2.522 -18.850 1.00 96.00 119 TYR A N 1
ATOM 933 C CA . TYR A 1 119 ? 12.404 3.827 -18.848 1.00 96.00 119 TYR A CA 1
ATOM 934 C C . TYR A 1 119 ? 10.908 3.697 -18.608 1.00 96.00 119 TYR A C 1
ATOM 936 O O . TYR A 1 119 ? 10.254 2.852 -19.211 1.00 96.00 119 TYR A O 1
ATOM 944 N N . PHE A 1 120 ? 10.376 4.552 -17.746 1.00 95.12 120 PHE A N 1
ATOM 945 C CA . PHE A 1 120 ? 8.948 4.733 -17.543 1.00 95.12 120 PHE A CA 1
ATOM 946 C C . PHE A 1 120 ? 8.480 5.995 -18.275 1.00 95.12 120 PHE A C 1
ATOM 948 O O . PHE A 1 120 ? 9.217 6.974 -18.414 1.00 95.12 120 PHE A O 1
ATOM 955 N N . HIS A 1 121 ? 7.239 5.987 -18.748 1.00 94.38 121 HIS A N 1
ATOM 956 C CA . HIS A 1 121 ? 6.554 7.179 -19.233 1.00 94.38 121 HIS A CA 1
ATOM 957 C C . HIS A 1 121 ? 5.116 7.143 -18.725 1.00 94.38 121 HIS A C 1
ATOM 959 O O . HIS A 1 121 ? 4.480 6.102 -18.792 1.00 94.38 121 HIS A O 1
ATOM 965 N N . ALA A 1 122 ? 4.550 8.287 -18.342 1.00 90.69 122 ALA A N 1
ATOM 966 C CA . ALA A 1 122 ? 3.178 8.388 -17.821 1.00 90.69 122 ALA A CA 1
ATOM 967 C C . ALA A 1 122 ? 2.056 7.962 -18.800 1.00 90.69 122 ALA A C 1
ATOM 969 O O . ALA A 1 122 ? 0.886 8.021 -18.459 1.00 90.69 122 ALA A O 1
ATOM 970 N N . LEU A 1 123 ? 2.406 7.575 -20.030 1.00 88.69 123 LEU A N 1
ATOM 971 C CA . LEU A 1 123 ? 1.484 7.142 -21.092 1.00 88.69 123 LEU A CA 1
ATOM 972 C C . LEU A 1 123 ? 1.876 5.747 -21.610 1.00 88.69 123 LEU A C 1
ATOM 974 O O . LEU A 1 123 ? 1.649 5.430 -22.781 1.00 88.69 123 LEU A O 1
ATOM 978 N N . ALA A 1 124 ? 2.611 4.996 -20.794 1.00 87.75 124 ALA A N 1
ATOM 979 C CA . ALA A 1 124 ? 3.090 3.659 -21.073 1.00 87.75 124 ALA A CA 1
ATOM 980 C C . ALA A 1 124 ? 2.628 2.754 -19.930 1.00 87.75 124 ALA A C 1
ATOM 982 O O . ALA A 1 124 ? 2.832 3.084 -18.763 1.00 87.75 124 ALA A O 1
ATOM 983 N N . ASP A 1 125 ? 2.058 1.607 -20.280 1.00 87.31 125 ASP A N 1
ATOM 984 C CA . ASP A 1 125 ? 1.543 0.615 -19.329 1.00 87.31 125 ASP A CA 1
ATOM 985 C C . ASP A 1 125 ? 2.658 -0.280 -18.761 1.00 87.31 125 ASP A C 1
ATOM 987 O O . ASP A 1 125 ? 2.415 -1.394 -18.312 1.00 87.31 125 ASP A O 1
ATOM 991 N N . GLY A 1 126 ? 3.911 0.170 -18.832 1.00 93.31 126 GLY A N 1
ATOM 992 C CA . GLY A 1 126 ? 5.071 -0.581 -18.384 1.00 93.31 126 GLY A CA 1
ATOM 993 C C . GLY A 1 126 ? 6.392 0.075 -18.739 1.00 93.31 126 GLY A C 1
ATOM 994 O O . GLY A 1 126 ? 6.459 1.234 -19.163 1.00 93.31 126 GLY A O 1
ATOM 995 N N . LEU A 1 127 ? 7.470 -0.673 -18.516 1.00 95.31 127 LEU A N 1
ATOM 996 C CA . LEU A 1 127 ? 8.815 -0.196 -18.796 1.00 95.31 127 LEU A CA 1
ATOM 997 C C . LEU A 1 127 ? 9.200 -0.438 -20.254 1.00 95.31 127 LEU A C 1
ATOM 999 O O . LEU A 1 127 ? 8.855 -1.450 -20.861 1.00 95.31 127 LEU A O 1
ATOM 1003 N N . VAL A 1 128 ? 9.973 0.492 -20.808 1.00 95.94 128 VAL A N 1
ATOM 1004 C CA . VAL A 1 128 ? 10.506 0.420 -22.170 1.00 95.94 128 VAL A CA 1
ATOM 1005 C C . VAL A 1 128 ? 12.027 0.481 -22.179 1.00 95.94 128 VAL A C 1
ATOM 1007 O O . VAL A 1 128 ? 12.660 1.032 -21.273 1.00 95.94 128 VAL A O 1
ATOM 1010 N N . CYS A 1 129 ? 12.632 -0.105 -23.211 1.00 95.31 129 CYS A N 1
ATOM 1011 C CA . CYS A 1 129 ? 14.074 -0.038 -23.416 1.00 95.31 129 CYS A CA 1
ATOM 1012 C C . CYS A 1 129 ? 14.500 1.337 -23.964 1.00 95.31 129 CYS A C 1
ATOM 1014 O O . CYS A 1 129 ? 13.668 2.174 -24.310 1.00 95.31 129 CYS A O 1
ATOM 1016 N N . ALA A 1 130 ? 15.811 1.578 -24.058 1.00 94.56 130 ALA A N 1
ATOM 1017 C CA . ALA A 1 130 ? 16.349 2.844 -24.561 1.00 94.56 130 ALA A CA 1
ATOM 1018 C C . ALA A 1 130 ? 15.911 3.183 -26.000 1.00 94.56 130 ALA A C 1
ATOM 1020 O O . ALA A 1 130 ? 15.799 4.366 -26.321 1.00 94.56 130 ALA A O 1
ATOM 1021 N N . ASP A 1 131 ? 15.654 2.161 -26.822 1.00 95.69 131 ASP A N 1
ATOM 1022 C CA . ASP A 1 131 ? 15.266 2.310 -28.230 1.00 95.69 131 ASP A CA 1
ATOM 1023 C C . ASP A 1 131 ? 13.773 2.653 -28.382 1.00 95.69 131 ASP A C 1
ATOM 1025 O O . ASP A 1 131 ? 13.396 3.376 -29.299 1.00 95.69 131 ASP A O 1
ATOM 1029 N N . ASP A 1 132 ? 12.936 2.190 -27.446 1.00 95.75 132 ASP A N 1
ATOM 1030 C CA . ASP A 1 132 ? 11.475 2.358 -27.473 1.00 95.75 132 ASP A CA 1
ATOM 1031 C C . ASP A 1 132 ? 10.982 3.497 -26.561 1.00 95.75 132 ASP A C 1
ATOM 1033 O O . ASP A 1 132 ? 9.777 3.746 -26.442 1.00 95.75 132 ASP A O 1
ATOM 1037 N N . LYS A 1 133 ? 11.899 4.190 -25.872 1.00 95.50 133 LYS A N 1
ATOM 1038 C CA . LYS A 1 133 ? 11.537 5.261 -24.939 1.00 95.50 133 LYS A CA 1
ATOM 1039 C C . LYS A 1 133 ? 10.976 6.478 -25.664 1.00 95.50 133 LYS A C 1
ATOM 1041 O O . LYS A 1 133 ? 11.386 6.832 -26.768 1.00 95.50 133 LYS A O 1
ATOM 1046 N N . ARG A 1 134 ? 10.089 7.195 -24.979 1.00 94.19 134 ARG A N 1
ATOM 1047 C CA . ARG A 1 134 ? 9.532 8.457 -25.466 1.00 94.19 134 ARG A CA 1
ATOM 1048 C C . ARG A 1 134 ? 10.365 9.635 -24.961 1.00 94.19 134 ARG A C 1
ATOM 1050 O O . ARG A 1 134 ? 11.214 9.514 -24.070 1.00 94.19 134 ARG A O 1
ATOM 1057 N N . LEU A 1 135 ? 10.134 10.803 -25.555 1.00 94.50 135 LEU A N 1
ATOM 1058 C CA . LEU A 1 135 ? 10.605 12.051 -24.962 1.00 94.50 135 LEU A CA 1
ATOM 1059 C C . LEU A 1 135 ? 9.998 12.182 -23.555 1.00 94.50 135 LEU A C 1
ATOM 1061 O O . LEU A 1 135 ? 8.876 11.745 -23.339 1.00 94.50 135 LEU A O 1
ATOM 1065 N N . ALA A 1 136 ? 10.744 12.755 -22.610 1.00 94.62 136 ALA A N 1
ATOM 1066 C CA . ALA A 1 136 ? 10.338 12.892 -21.206 1.00 94.62 136 ALA A CA 1
ATOM 1067 C C . ALA A 1 136 ? 10.138 11.576 -20.420 1.00 94.62 136 ALA A C 1
ATOM 1069 O O . ALA A 1 136 ? 9.646 11.614 -19.296 1.00 94.62 136 ALA A O 1
ATOM 1070 N N . SER A 1 137 ? 10.570 10.423 -20.944 1.00 96.44 137 SER A N 1
ATOM 1071 C CA . SER A 1 137 ? 10.666 9.215 -20.121 1.00 96.44 137 SER A CA 1
ATOM 1072 C C . SER A 1 137 ? 11.689 9.379 -18.987 1.00 96.44 137 SER A C 1
ATOM 1074 O O . SER A 1 137 ? 12.799 9.867 -19.221 1.00 96.44 137 SER A O 1
ATOM 1076 N N . SER A 1 138 ? 11.340 8.918 -17.786 1.00 95.00 138 SER A N 1
ATOM 1077 C CA . SER A 1 138 ? 12.240 8.835 -16.632 1.00 95.00 138 SER A CA 1
ATOM 1078 C C . SER A 1 138 ? 12.908 7.463 -16.569 1.00 95.00 138 SER A C 1
ATOM 1080 O O . SER A 1 138 ? 12.303 6.448 -16.905 1.00 95.00 138 SER A O 1
ATOM 1082 N N . GLU A 1 139 ? 14.182 7.417 -16.179 1.00 94.94 139 GLU A N 1
ATOM 1083 C CA . GLU A 1 139 ? 14.888 6.146 -15.983 1.00 94.94 139 GLU A CA 1
ATOM 1084 C C . GLU A 1 139 ? 14.434 5.502 -14.666 1.00 94.94 139 GLU A C 1
ATOM 1086 O O . GLU A 1 139 ? 14.437 6.155 -13.623 1.00 94.94 139 GLU A O 1
ATOM 1091 N N . MET A 1 140 ? 14.077 4.217 -14.709 1.00 93.00 140 MET A N 1
ATOM 1092 C CA . MET A 1 140 ? 13.952 3.379 -13.519 1.00 93.00 140 MET A CA 1
ATOM 1093 C C . MET A 1 140 ? 15.245 2.577 -13.373 1.00 93.00 140 MET A C 1
ATOM 1095 O O . MET A 1 140 ? 15.601 1.778 -14.249 1.00 93.00 140 MET A O 1
ATOM 1099 N N . SER A 1 141 ? 15.962 2.800 -12.271 1.00 91.00 141 SER A N 1
ATOM 1100 C CA . SER A 1 141 ? 17.270 2.182 -12.061 1.00 91.00 141 SER A CA 1
ATOM 1101 C C . SER A 1 141 ? 17.177 0.653 -11.973 1.00 91.00 141 SER A C 1
ATOM 1103 O O . SER A 1 141 ? 16.114 0.065 -11.734 1.00 91.00 141 SER A O 1
ATOM 1105 N N . ALA A 1 142 ? 18.299 -0.025 -12.218 1.00 90.19 142 ALA A N 1
ATOM 1106 C CA . ALA A 1 142 ? 18.372 -1.474 -12.049 1.00 90.19 142 ALA A CA 1
ATOM 1107 C C . ALA A 1 142 ? 18.205 -1.861 -10.571 1.00 90.19 142 ALA A C 1
ATOM 1109 O O . ALA A 1 142 ? 17.519 -2.833 -10.265 1.00 90.19 142 ALA A O 1
ATOM 1110 N N . GLU A 1 143 ? 18.752 -1.051 -9.667 1.00 90.88 143 GLU A N 1
ATOM 1111 C CA . GLU A 1 143 ? 18.685 -1.227 -8.220 1.00 90.88 143 GLU A CA 1
ATOM 1112 C C . GLU A 1 143 ? 17.241 -1.142 -7.715 1.00 90.88 143 GLU A C 1
ATOM 1114 O O . GLU A 1 143 ? 16.815 -1.998 -6.945 1.00 90.88 143 GLU A O 1
ATOM 1119 N N . SER A 1 144 ? 16.443 -0.179 -8.195 1.00 91.12 144 SER A N 1
ATOM 1120 C CA . SER A 1 144 ? 15.024 -0.072 -7.827 1.00 91.12 144 SER A CA 1
ATOM 1121 C C . SER A 1 144 ? 14.212 -1.272 -8.315 1.00 91.12 144 SER A C 1
ATOM 1123 O O . SER A 1 144 ? 13.355 -1.771 -7.590 1.00 91.12 144 SER A O 1
ATOM 1125 N N . ARG A 1 145 ? 14.496 -1.783 -9.520 1.00 91.88 145 ARG A N 1
ATOM 1126 C CA . ARG A 1 145 ? 13.838 -2.998 -10.032 1.00 91.88 145 ARG A CA 1
ATOM 1127 C C . ARG A 1 145 ? 14.252 -4.246 -9.264 1.00 91.88 145 ARG A C 1
ATOM 1129 O O . ARG A 1 145 ? 13.413 -5.105 -9.008 1.00 91.88 145 ARG A O 1
ATOM 1136 N N . GLN A 1 146 ? 15.516 -4.338 -8.859 1.00 90.38 146 GLN A N 1
ATOM 1137 C CA . GLN A 1 146 ? 15.996 -5.428 -8.017 1.00 90.38 146 GLN A CA 1
ATOM 1138 C C . GLN A 1 146 ? 15.362 -5.379 -6.623 1.00 90.38 146 GLN A C 1
ATOM 1140 O O . GLN A 1 146 ? 14.930 -6.420 -6.134 1.00 90.38 146 GLN A O 1
ATOM 1145 N N . MET A 1 147 ? 15.248 -4.191 -6.024 1.00 91.75 147 MET A N 1
ATOM 1146 C CA . MET A 1 147 ? 14.552 -3.981 -4.752 1.00 91.75 147 MET A CA 1
ATOM 1147 C C . MET A 1 147 ? 13.092 -4.437 -4.853 1.00 91.75 147 MET A C 1
ATOM 1149 O O . MET A 1 147 ? 12.641 -5.243 -4.045 1.00 91.75 147 MET A O 1
ATOM 1153 N N . ALA A 1 148 ? 12.376 -4.019 -5.901 1.00 93.31 148 ALA A N 1
ATOM 1154 C CA . ALA A 1 148 ? 11.005 -4.464 -6.138 1.00 93.31 148 ALA A CA 1
ATOM 1155 C C . ALA A 1 148 ? 10.910 -5.995 -6.295 1.00 93.31 148 ALA A C 1
ATOM 1157 O O . ALA A 1 148 ? 10.058 -6.643 -5.690 1.00 93.31 148 ALA A O 1
ATOM 1158 N N . ALA A 1 149 ? 11.829 -6.605 -7.051 1.00 91.88 149 ALA A N 1
ATOM 1159 C CA . ALA A 1 149 ? 11.884 -8.057 -7.204 1.00 91.88 149 ALA A CA 1
ATOM 1160 C C . ALA A 1 149 ? 12.176 -8.795 -5.883 1.00 91.88 149 ALA A C 1
ATOM 1162 O O . ALA A 1 149 ? 11.697 -9.915 -5.698 1.00 91.88 149 ALA A O 1
ATOM 1163 N N . GLN A 1 150 ? 12.951 -8.196 -4.973 1.00 92.62 150 GLN A N 1
ATOM 1164 C CA . GLN A 1 150 ? 13.202 -8.730 -3.631 1.00 92.62 150 GLN A CA 1
ATOM 1165 C C . GLN A 1 150 ? 11.954 -8.633 -2.749 1.00 92.62 150 GLN A C 1
ATOM 1167 O O . GLN A 1 150 ? 11.582 -9.633 -2.138 1.00 92.62 150 GLN A O 1
ATOM 1172 N N . MET A 1 151 ? 11.261 -7.491 -2.761 1.00 94.81 151 MET A N 1
ATOM 1173 C CA . MET A 1 151 ? 10.003 -7.290 -2.028 1.00 94.81 151 MET A CA 1
ATOM 1174 C C . MET A 1 151 ? 8.927 -8.315 -2.415 1.00 94.81 151 MET A C 1
ATOM 1176 O O . MET A 1 151 ? 8.126 -8.705 -1.576 1.00 94.81 151 MET A O 1
ATOM 1180 N N . PHE A 1 152 ? 8.916 -8.811 -3.659 1.00 93.12 152 PHE A N 1
ATOM 1181 C CA . PHE A 1 152 ? 7.979 -9.866 -4.077 1.00 93.12 152 PHE A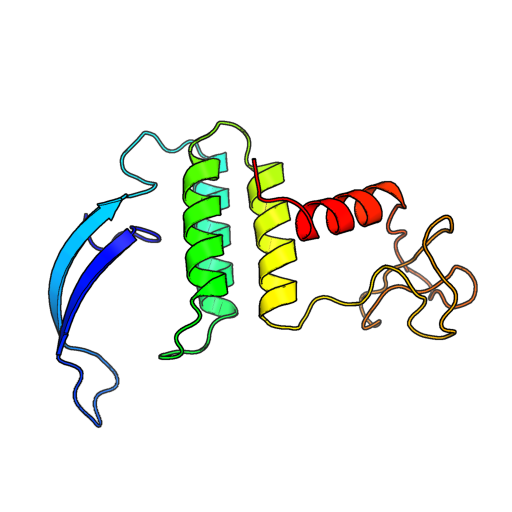 CA 1
ATOM 1182 C C . PHE A 1 152 ? 8.355 -11.288 -3.645 1.00 93.12 152 PHE A C 1
ATOM 1184 O O . PHE A 1 152 ? 7.561 -12.211 -3.829 1.00 93.12 152 PHE A O 1
ATOM 1191 N N . ARG A 1 153 ? 9.566 -11.499 -3.123 1.00 92.50 153 ARG A N 1
ATOM 1192 C CA . ARG A 1 153 ? 10.095 -12.829 -2.771 1.00 92.50 153 ARG A CA 1
ATOM 1193 C C . ARG A 1 153 ? 10.311 -13.021 -1.276 1.00 92.50 153 ARG A C 1
ATOM 1195 O O . ARG A 1 153 ? 10.488 -14.160 -0.851 1.00 92.50 153 ARG A O 1
ATOM 1202 N N . ALA A 1 154 ? 10.319 -11.940 -0.508 1.00 89.50 154 ALA A N 1
ATOM 1203 C CA . ALA A 1 154 ? 10.531 -11.949 0.928 1.00 89.50 154 ALA A CA 1
ATOM 1204 C C . ALA A 1 154 ? 9.421 -11.148 1.623 1.00 89.50 154 ALA A C 1
ATOM 1206 O O . ALA A 1 154 ? 8.933 -10.181 1.037 1.00 89.50 154 ALA A O 1
ATOM 1207 N N . PRO A 1 155 ? 9.009 -11.540 2.841 1.00 85.19 155 PRO A N 1
ATOM 1208 C CA . PRO A 1 155 ? 8.115 -10.723 3.649 1.00 85.19 155 PRO A CA 1
ATOM 1209 C C . PRO A 1 155 ? 8.774 -9.381 3.993 1.00 85.19 155 PRO A C 1
ATOM 1211 O O . PRO A 1 155 ? 9.999 -9.261 3.980 1.00 85.19 155 PRO A O 1
ATOM 1214 N N . ALA A 1 156 ? 7.955 -8.383 4.321 1.00 80.50 156 ALA A N 1
ATOM 1215 C CA . ALA A 1 156 ? 8.455 -7.150 4.910 1.00 80.50 156 ALA A CA 1
ATOM 1216 C C . ALA A 1 156 ? 9.044 -7.461 6.301 1.00 80.50 156 ALA A C 1
ATOM 1218 O O . ALA A 1 156 ? 8.390 -8.136 7.101 1.00 80.50 156 ALA A O 1
ATOM 1219 N N . GLU A 1 157 ? 10.276 -7.012 6.543 1.00 68.25 157 GLU A N 1
ATOM 1220 C CA . GLU A 1 157 ? 10.990 -7.100 7.828 1.00 68.25 157 GLU A CA 1
ATOM 1221 C C . GLU A 1 157 ? 10.957 -5.759 8.566 1.00 68.25 157 GLU A C 1
ATOM 1223 O O . GLU A 1 157 ? 11.034 -4.707 7.885 1.00 68.25 157 GLU A O 1
#